Protein AF-A0A2W4UMM1-F1 (afdb_monomer_lite)

Structure (mmC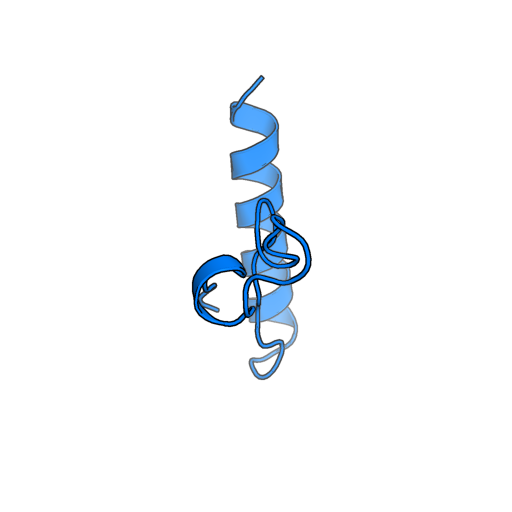IF, N/CA/C/O backbone):
data_AF-A0A2W4UMM1-F1
#
_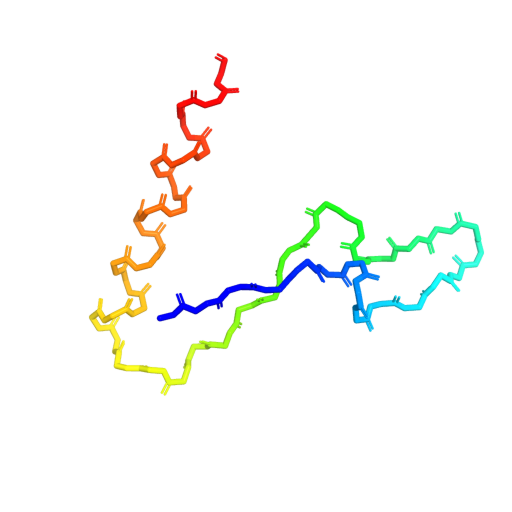entry.id   AF-A0A2W4UMM1-F1
#
loop_
_atom_site.group_PDB
_atom_site.id
_atom_site.type_symbol
_atom_site.label_atom_id
_atom_site.label_alt_id
_atom_site.label_comp_id
_atom_site.label_asym_id
_atom_site.label_entity_id
_atom_site.label_seq_id
_atom_site.pdbx_PDB_ins_code
_atom_site.Cartn_x
_atom_site.Cartn_y
_atom_site.Cartn_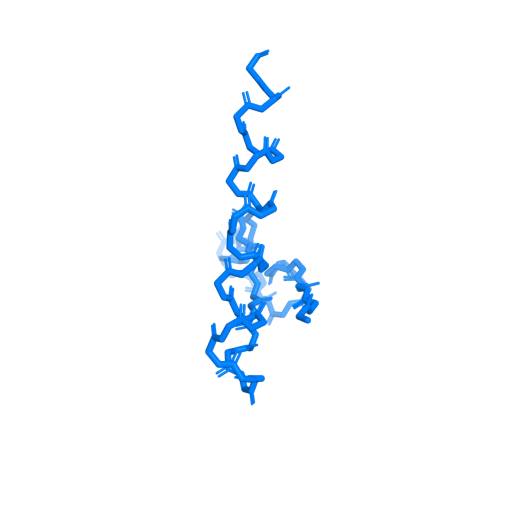z
_atom_site.occupancy
_atom_site.B_iso_or_equiv
_atom_site.auth_seq_id
_atom_site.auth_comp_id
_atom_site.auth_asym_id
_atom_site.auth_atom_id
_atom_site.pdbx_PDB_model_num
ATOM 1 N N . VAL A 1 1 ? -2.094 1.086 10.843 1.00 82.44 1 VAL A N 1
ATOM 2 C CA . VAL A 1 1 ? -1.710 0.627 9.482 1.00 82.44 1 VAL A CA 1
ATOM 3 C C . VAL A 1 1 ? -1.011 1.739 8.709 1.00 82.44 1 VAL A C 1
ATOM 5 O O . VAL A 1 1 ? -1.607 2.796 8.513 1.00 82.44 1 VAL A O 1
ATOM 8 N N . THR A 1 2 ? 0.233 1.507 8.286 1.00 88.38 2 THR A N 1
ATOM 9 C CA . THR A 1 2 ? 1.031 2.393 7.419 1.00 88.38 2 THR A CA 1
ATOM 10 C C . THR A 1 2 ? 1.234 1.748 6.044 1.00 88.38 2 THR A C 1
ATOM 12 O O . THR A 1 2 ? 1.054 0.538 5.885 1.00 88.38 2 THR A O 1
ATOM 15 N N . VAL A 1 3 ? 1.575 2.554 5.036 1.00 92.25 3 VAL A N 1
ATOM 16 C CA . VAL A 1 3 ? 1.853 2.084 3.669 1.00 92.25 3 VAL A CA 1
ATOM 17 C C . VAL A 1 3 ? 3.212 2.580 3.197 1.00 92.25 3 VAL A C 1
ATOM 19 O O . VAL A 1 3 ? 3.657 3.650 3.607 1.00 92.25 3 VAL A O 1
ATOM 22 N N . LEU A 1 4 ? 3.846 1.819 2.304 1.00 94.75 4 LEU A N 1
ATOM 23 C CA . LEU A 1 4 ? 5.087 2.210 1.638 1.00 94.75 4 LEU A CA 1
ATOM 24 C C . LEU A 1 4 ? 4.885 2.236 0.114 1.00 94.75 4 LEU A C 1
ATOM 26 O O . LEU A 1 4 ? 4.266 1.306 -0.420 1.00 94.75 4 LEU A O 1
ATOM 30 N N . PRO A 1 5 ? 5.411 3.242 -0.611 1.00 95.00 5 PRO A N 1
ATOM 31 C CA . PRO A 1 5 ? 5.437 3.218 -2.068 1.00 95.00 5 PRO A CA 1
ATOM 32 C C . PRO A 1 5 ? 6.137 1.961 -2.587 1.00 95.00 5 PRO A C 1
ATOM 34 O O . PRO A 1 5 ? 7.237 1.614 -2.157 1.00 95.00 5 PRO A O 1
ATOM 37 N N . GLY A 1 6 ? 5.508 1.278 -3.540 1.00 95.12 6 GLY A N 1
ATOM 38 C CA . GLY A 1 6 ? 6.056 0.060 -4.127 1.00 95.12 6 GLY A CA 1
ATOM 39 C C . GLY A 1 6 ? 7.391 0.304 -4.827 1.00 95.12 6 GLY A C 1
ATOM 40 O O . GLY A 1 6 ? 8.254 -0.570 -4.810 1.00 95.12 6 GLY A O 1
ATOM 41 N N . SER A 1 7 ? 7.589 1.497 -5.395 1.00 95.88 7 SER A N 1
ATOM 42 C CA . SER A 1 7 ? 8.820 1.896 -6.086 1.00 95.88 7 SER A CA 1
ATOM 43 C C . SER A 1 7 ? 10.057 1.872 -5.188 1.00 95.88 7 SER A C 1
ATOM 45 O O . SER A 1 7 ? 11.156 1.711 -5.706 1.00 95.88 7 SER A O 1
ATOM 47 N N . TYR A 1 8 ? 9.893 1.982 -3.863 1.00 95.25 8 TYR A N 1
ATOM 48 C CA . TYR A 1 8 ? 11.005 1.914 -2.907 1.00 95.25 8 TYR A CA 1
ATOM 49 C C . TYR A 1 8 ? 11.472 0.477 -2.655 1.00 95.25 8 TYR A C 1
ATOM 51 O O . TYR A 1 8 ? 12.603 0.263 -2.233 1.00 95.25 8 TYR A O 1
ATOM 59 N N . LEU A 1 9 ? 10.606 -0.511 -2.898 1.00 94.44 9 LEU A N 1
ATOM 60 C CA . LEU A 1 9 ? 10.894 -1.929 -2.655 1.00 94.44 9 LEU A CA 1
ATOM 61 C C . LEU A 1 9 ? 11.128 -2.727 -3.934 1.00 94.44 9 LEU A C 1
ATOM 63 O O . LEU A 1 9 ? 11.699 -3.814 -3.891 1.00 94.44 9 LEU A O 1
ATOM 67 N N . ALA A 1 10 ? 10.636 -2.235 -5.064 1.00 94.06 10 ALA A N 1
ATOM 68 C CA . ALA A 1 10 ? 10.813 -2.875 -6.349 1.00 94.06 10 ALA A CA 1
ATOM 69 C C . ALA A 1 10 ? 12.093 -2.398 -7.038 1.00 94.06 10 ALA A C 1
ATOM 71 O O . ALA A 1 10 ? 12.459 -1.224 -6.995 1.00 94.06 10 ALA A O 1
ATOM 72 N N . ARG A 1 11 ? 12.744 -3.328 -7.735 1.00 95.62 11 ARG A N 1
ATOM 73 C CA . ARG A 1 11 ? 13.925 -3.056 -8.549 1.00 95.62 11 ARG A CA 1
ATOM 74 C C . ARG A 1 11 ? 13.506 -2.772 -9.988 1.00 95.62 11 ARG A C 1
ATOM 76 O O . ARG A 1 11 ? 12.723 -3.527 -10.560 1.00 95.62 11 ARG A O 1
ATOM 83 N N . THR A 1 12 ? 14.055 -1.712 -10.574 1.00 96.50 12 THR A N 1
ATOM 84 C CA . THR A 1 12 ? 13.880 -1.424 -12.002 1.00 96.50 12 THR A CA 1
ATOM 85 C C . THR A 1 12 ? 14.462 -2.557 -12.845 1.00 96.50 12 THR A C 1
ATOM 87 O O . THR A 1 12 ? 15.599 -2.979 -12.630 1.00 96.50 12 THR A O 1
ATOM 90 N N . PHE A 1 13 ? 13.687 -3.029 -13.817 1.00 95.19 13 PHE A N 1
ATOM 91 C CA . PHE A 1 13 ? 14.084 -4.050 -14.777 1.00 95.19 13 PHE A CA 1
ATOM 92 C C . PHE A 1 13 ? 13.510 -3.721 -16.157 1.00 95.19 13 PHE A C 1
ATOM 94 O O . PHE A 1 13 ? 12.368 -3.281 -16.264 1.00 95.19 13 PHE A O 1
ATOM 101 N N . ALA A 1 14 ? 14.320 -3.894 -17.207 1.00 94.38 14 ALA A N 1
ATOM 102 C CA . ALA A 1 14 ? 13.954 -3.564 -18.590 1.00 94.38 14 ALA A CA 1
ATOM 103 C C . ALA A 1 14 ? 13.344 -2.149 -18.754 1.00 94.38 14 ALA A C 1
ATOM 105 O O . ALA A 1 14 ? 12.369 -1.955 -19.472 1.00 94.38 14 ALA A O 1
ATOM 106 N N . GLY A 1 15 ? 13.897 -1.157 -18.043 1.00 95.56 15 GLY A N 1
ATOM 107 C CA . GLY A 1 15 ? 13.449 0.240 -18.112 1.00 95.56 15 GLY A CA 1
ATOM 108 C C . GLY A 1 15 ? 12.183 0.574 -17.312 1.00 95.56 15 GLY A C 1
ATOM 109 O O . GLY A 1 15 ? 11.762 1.726 -17.321 1.00 95.56 15 GLY A O 1
ATOM 110 N N . SER A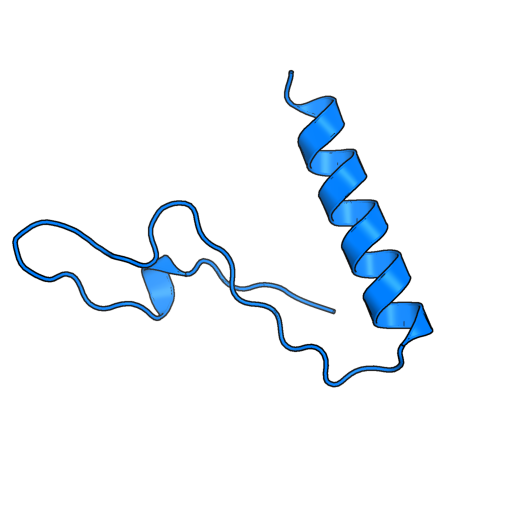 1 16 ? 11.592 -0.382 -16.587 1.00 95.69 16 SER A N 1
ATOM 111 C CA . SER A 1 16 ? 10.381 -0.162 -15.787 1.00 95.69 16 SER A CA 1
ATOM 112 C C . SER A 1 16 ? 10.553 -0.609 -14.337 1.00 95.69 16 SER A C 1
ATOM 114 O O . SER A 1 16 ? 11.227 -1.598 -14.049 1.00 95.69 16 SER A O 1
ATOM 116 N N . ASN A 1 17 ? 9.939 0.118 -13.403 1.00 95.94 17 ASN A N 1
ATOM 117 C CA . ASN A 1 17 ? 9.868 -0.281 -12.002 1.00 95.94 17 ASN A CA 1
ATOM 118 C C . ASN A 1 17 ? 8.476 -0.881 -11.718 1.00 95.94 17 ASN A C 1
ATOM 120 O O . ASN A 1 17 ? 7.480 -0.152 -11.759 1.00 95.94 17 ASN A O 1
ATOM 124 N N . PRO A 1 18 ? 8.371 -2.183 -11.381 1.00 94.94 18 PRO A N 1
ATOM 125 C CA . PRO A 1 18 ? 7.081 -2.817 -11.114 1.00 94.94 18 PRO A CA 1
ATOM 126 C C . PRO A 1 18 ? 6.402 -2.285 -9.840 1.00 94.94 18 PRO A C 1
ATOM 128 O O . PRO A 1 18 ? 5.239 -2.576 -9.594 1.00 94.94 18 PRO A O 1
ATOM 131 N N . GLY A 1 19 ? 7.084 -1.503 -9.013 1.00 95.31 19 GLY A N 1
ATOM 132 C CA . GLY A 1 19 ? 6.510 -0.818 -7.861 1.00 95.31 19 GLY A CA 1
ATOM 133 C C . GLY A 1 19 ? 5.850 0.526 -8.175 1.00 95.31 19 GLY A C 1
ATOM 134 O O . GLY A 1 19 ? 5.163 1.068 -7.309 1.00 95.31 19 GLY A O 1
ATOM 135 N N . THR A 1 20 ? 6.033 1.077 -9.379 1.00 96.12 20 THR A N 1
ATOM 136 C CA . THR A 1 20 ? 5.413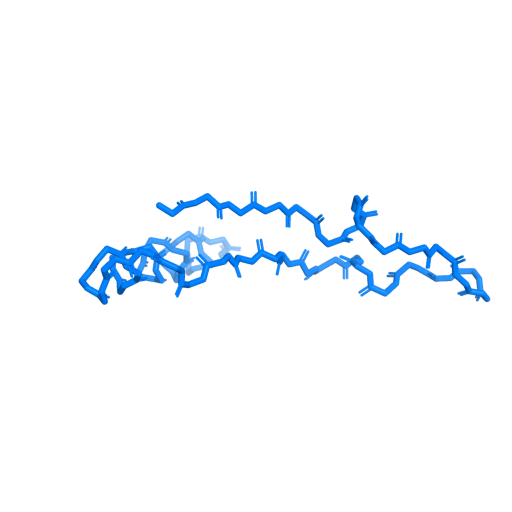 2.350 -9.778 1.00 96.12 20 THR A CA 1
ATOM 137 C C . THR A 1 20 ? 3.888 2.239 -9.769 1.00 96.12 20 THR A C 1
ATOM 139 O O . THR A 1 20 ? 3.323 1.264 -10.259 1.00 96.12 20 THR A O 1
ATOM 142 N N . GLY A 1 21 ? 3.214 3.238 -9.187 1.00 93.94 21 GLY A N 1
ATOM 143 C CA . GLY A 1 21 ? 1.750 3.270 -9.081 1.00 93.94 21 GLY A CA 1
ATOM 144 C C . GLY A 1 21 ? 1.157 2.248 -8.102 1.00 93.94 21 GLY A C 1
ATOM 145 O O . GLY A 1 21 ? -0.055 2.054 -8.088 1.00 93.94 21 GLY A O 1
ATOM 146 N N . ARG A 1 22 ? 1.985 1.584 -7.285 1.00 94.69 22 ARG A N 1
ATOM 147 C CA . ARG A 1 22 ? 1.555 0.588 -6.295 1.00 94.69 22 ARG A CA 1
ATOM 148 C C . ARG A 1 22 ? 1.990 1.000 -4.892 1.00 94.69 22 ARG A C 1
ATOM 150 O O . ARG A 1 22 ? 2.992 1.690 -4.716 1.00 94.69 22 ARG A O 1
ATOM 157 N N . VAL A 1 23 ? 1.260 0.530 -3.885 1.00 94.19 23 VAL A N 1
ATOM 158 C CA . VAL A 1 23 ? 1.626 0.649 -2.466 1.00 94.19 23 VAL A CA 1
ATOM 159 C C . VAL A 1 23 ? 1.663 -0.737 -1.834 1.00 94.19 23 VAL A C 1
ATOM 161 O O . VAL A 1 23 ? 0.882 -1.610 -2.211 1.00 94.19 23 VAL A O 1
ATOM 164 N N . ARG A 1 24 ? 2.570 -0.953 -0.879 1.00 94.44 24 ARG A N 1
ATOM 165 C CA . ARG A 1 24 ? 2.577 -2.153 -0.035 1.00 94.44 24 ARG A CA 1
ATOM 166 C C . ARG A 1 24 ? 2.033 -1.817 1.342 1.00 94.44 24 ARG A C 1
ATOM 168 O O . ARG A 1 24 ? 2.403 -0.807 1.937 1.00 94.44 24 ARG A O 1
ATOM 175 N N . MET A 1 25 ? 1.183 -2.706 1.834 1.00 92.50 25 MET A N 1
ATOM 176 C CA . MET A 1 25 ? 0.576 -2.649 3.154 1.00 92.50 25 MET A CA 1
ATOM 177 C C . MET A 1 25 ? 0.734 -4.015 3.819 1.00 92.50 25 MET A C 1
ATOM 179 O O . MET A 1 25 ? 0.564 -5.041 3.161 1.00 92.50 25 MET A O 1
ATOM 183 N N . ALA A 1 26 ? 1.050 -4.023 5.111 1.00 92.12 26 ALA A N 1
ATOM 184 C CA . ALA A 1 26 ? 1.039 -5.231 5.923 1.00 92.12 26 ALA A CA 1
ATOM 185 C C . ALA A 1 26 ? -0.285 -5.313 6.698 1.00 92.12 26 ALA A C 1
ATOM 187 O O . ALA A 1 26 ? -0.604 -4.411 7.472 1.00 92.12 26 ALA A O 1
ATOM 188 N N . LEU A 1 27 ? -1.036 -6.397 6.496 1.00 92.75 27 LEU A N 1
ATOM 189 C CA . LEU A 1 27 ? -2.288 -6.697 7.203 1.00 92.75 27 LEU A CA 1
ATOM 190 C C . LEU A 1 27 ? -2.008 -7.557 8.441 1.00 92.75 27 LEU A C 1
ATOM 192 O O . LEU A 1 27 ? -2.521 -8.659 8.581 1.00 92.75 27 LEU A O 1
ATOM 196 N N . VAL A 1 28 ? -1.094 -7.077 9.283 1.00 94.25 28 VAL A N 1
ATOM 197 C CA . VAL A 1 28 ? -0.649 -7.772 10.507 1.00 94.25 28 VAL A CA 1
ATOM 198 C C . VAL A 1 28 ? -1.326 -7.241 11.770 1.00 94.25 28 VAL A C 1
ATOM 200 O O . VAL A 1 28 ? -1.168 -7.820 12.837 1.00 94.25 28 VAL A O 1
ATOM 203 N N . ALA A 1 29 ? -2.031 -6.117 11.650 1.00 93.12 29 ALA A N 1
ATOM 204 C CA . ALA A 1 29 ? -2.813 -5.520 12.723 1.00 93.12 29 ALA A CA 1
ATOM 205 C C . ALA A 1 29 ? -4.182 -6.208 12.848 1.00 93.12 29 ALA A C 1
ATOM 207 O O . ALA A 1 29 ? -4.554 -7.024 12.002 1.00 93.12 29 ALA A O 1
ATOM 208 N N . GLU A 1 30 ? -4.955 -5.831 13.865 1.00 95.88 30 GLU A N 1
ATOM 209 C CA . GLU A 1 30 ? -6.310 -6.349 14.046 1.00 95.88 30 GLU A CA 1
ATOM 210 C C . GLU A 1 30 ? -7.211 -6.045 12.841 1.00 95.88 30 GLU A C 1
ATOM 212 O O . GLU A 1 30 ? -7.058 -5.035 12.140 1.00 95.88 30 GLU A O 1
ATOM 217 N N . SER A 1 31 ? -8.194 -6.918 12.607 1.00 95.38 31 SER A N 1
ATOM 218 C CA . SER A 1 31 ? -9.055 -6.834 11.415 1.00 95.38 31 SER A CA 1
ATOM 219 C C . SER A 1 31 ? -9.808 -5.502 11.333 1.00 95.38 31 SER A C 1
ATOM 221 O O . SER A 1 31 ? -9.915 -4.918 10.254 1.00 95.38 31 SER A O 1
ATOM 223 N N . ALA A 1 32 ? -10.275 -4.984 12.474 1.00 96.12 32 ALA A N 1
ATOM 224 C CA . ALA A 1 32 ? -10.961 -3.695 12.550 1.00 96.12 32 ALA A CA 1
ATOM 225 C C . ALA A 1 32 ? -10.041 -2.524 12.156 1.00 96.12 32 ALA A C 1
ATOM 227 O O . ALA A 1 32 ? -10.438 -1.653 11.384 1.00 96.12 32 ALA A O 1
ATOM 228 N N . GLU A 1 33 ? -8.783 -2.529 12.606 1.00 94.38 33 GLU A N 1
ATOM 229 C CA . GLU A 1 33 ? -7.812 -1.490 12.241 1.00 94.38 33 GLU A CA 1
ATOM 230 C C . GLU A 1 33 ? -7.449 -1.539 10.751 1.00 94.38 33 GLU A C 1
ATOM 232 O O . GLU A 1 33 ? -7.251 -0.498 10.112 1.00 94.38 33 GLU A O 1
ATOM 237 N N . CYS A 1 34 ? -7.368 -2.746 10.184 1.00 95.19 34 CYS A N 1
ATOM 238 C CA . CYS A 1 34 ? -7.155 -2.948 8.754 1.00 95.19 34 CYS A CA 1
ATOM 239 C C . CYS A 1 34 ? -8.339 -2.436 7.923 1.00 95.19 34 CYS A C 1
ATOM 241 O O . CYS A 1 34 ? -8.126 -1.783 6.897 1.00 95.19 34 CYS A O 1
ATOM 243 N N . LEU A 1 35 ? -9.571 -2.675 8.381 1.00 95.75 35 LEU A N 1
ATOM 244 C CA . LEU A 1 35 ? -10.788 -2.208 7.720 1.00 95.75 35 LEU A CA 1
ATOM 245 C C . LEU A 1 35 ? -10.868 -0.675 7.692 1.00 95.75 35 LEU A C 1
ATOM 247 O O . LEU A 1 35 ? -11.057 -0.084 6.627 1.00 95.75 35 LEU A O 1
ATOM 251 N N . GLU A 1 36 ? -10.625 -0.023 8.828 1.00 95.69 36 GLU A N 1
ATOM 252 C CA . GLU A 1 36 ? -10.571 1.440 8.914 1.00 95.69 36 GLU A CA 1
ATOM 253 C C . GLU A 1 36 ? -9.512 2.027 7.973 1.00 95.69 36 GLU A C 1
ATOM 255 O O . GLU A 1 36 ? -9.749 3.004 7.256 1.00 95.69 36 GLU A O 1
ATOM 260 N N . ALA A 1 37 ? -8.332 1.405 7.906 1.00 94.50 37 ALA A N 1
ATOM 261 C CA . ALA A 1 37 ? -7.287 1.835 6.986 1.00 94.50 37 ALA A CA 1
ATOM 262 C C . ALA A 1 37 ? -7.716 1.729 5.513 1.00 94.50 37 ALA A C 1
ATOM 264 O O . ALA A 1 37 ? -7.440 2.647 4.734 1.00 94.50 37 ALA A O 1
ATOM 265 N N . ALA A 1 38 ? -8.413 0.655 5.138 1.00 93.88 38 ALA A N 1
ATOM 266 C CA . ALA A 1 38 ? -8.949 0.479 3.791 1.00 93.88 38 ALA A CA 1
ATOM 267 C C . ALA A 1 38 ? -10.003 1.549 3.451 1.00 93.88 38 ALA A C 1
ATOM 269 O O . ALA A 1 38 ? -9.961 2.131 2.363 1.00 93.88 38 ALA A O 1
ATOM 270 N N . HIS A 1 39 ? -10.898 1.874 4.391 1.00 95.69 39 HIS A N 1
ATOM 271 C CA . HIS A 1 39 ? -11.888 2.939 4.214 1.00 95.69 39 HIS A CA 1
ATOM 272 C C . HIS A 1 39 ? -11.243 4.310 3.995 1.00 95.69 39 HIS A C 1
ATOM 274 O O . HIS A 1 39 ? -11.636 5.021 3.066 1.00 95.69 39 HIS A O 1
ATOM 280 N N . ARG A 1 40 ? -10.205 4.660 4.766 1.00 94.75 40 ARG A N 1
ATOM 281 C CA . ARG A 1 40 ? -9.461 5.916 4.561 1.00 94.75 40 ARG A CA 1
ATOM 282 C C . ARG A 1 40 ? -8.819 5.995 3.177 1.00 94.75 40 ARG A C 1
ATOM 284 O O . ARG A 1 40 ? -8.879 7.043 2.539 1.00 94.75 40 ARG A O 1
ATOM 291 N N . ILE A 1 41 ? -8.230 4.897 2.696 1.00 93.50 41 ILE A N 1
ATOM 292 C CA . ILE A 1 41 ? -7.629 4.847 1.354 1.00 93.50 41 ILE A CA 1
ATOM 293 C C . ILE A 1 41 ? -8.696 5.059 0.280 1.00 93.50 41 ILE A C 1
ATOM 295 O O . ILE A 1 41 ? -8.504 5.881 -0.615 1.00 93.50 41 ILE A O 1
ATOM 299 N N . LYS A 1 42 ? -9.842 4.377 0.393 1.00 94.25 42 LYS A N 1
ATOM 300 C CA . LYS A 1 42 ? -10.971 4.557 -0.528 1.00 94.25 42 LYS A CA 1
ATOM 301 C C . LYS A 1 42 ? -11.446 6.011 -0.560 1.00 94.25 42 LYS A C 1
ATOM 303 O O . LYS A 1 42 ? -11.621 6.562 -1.643 1.00 94.25 42 LYS A O 1
ATOM 308 N N . ALA A 1 43 ? -11.636 6.629 0.606 1.00 94.88 43 ALA A N 1
ATOM 309 C CA . ALA A 1 43 ? -12.078 8.018 0.710 1.00 94.88 43 ALA A CA 1
ATOM 310 C C . ALA A 1 43 ? -11.084 8.986 0.046 1.00 94.88 43 ALA A C 1
ATOM 312 O O . ALA A 1 43 ? -11.487 9.843 -0.738 1.00 94.88 43 ALA A O 1
ATOM 313 N N . PHE A 1 44 ? -9.782 8.798 0.286 1.00 92.00 44 PHE A N 1
ATOM 314 C CA . PHE A 1 44 ? -8.734 9.591 -0.357 1.00 92.00 44 PHE A CA 1
ATOM 315 C C . PHE A 1 44 ? -8.739 9.448 -1.886 1.00 92.00 44 PHE A C 1
ATOM 317 O O . PHE A 1 44 ? -8.552 10.433 -2.592 1.00 92.00 44 PHE A O 1
ATOM 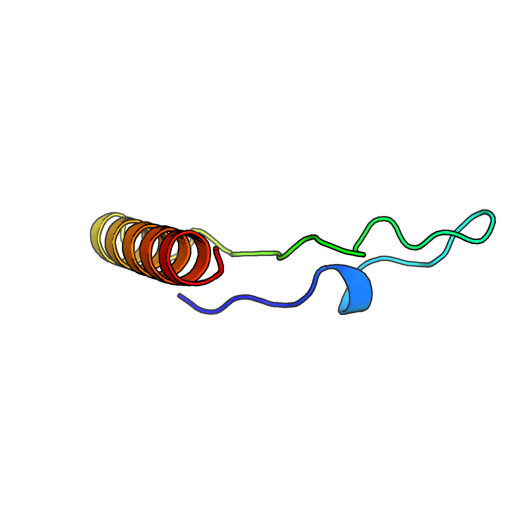324 N N . MET A 1 45 ? -8.966 8.240 -2.411 1.00 91.12 45 MET A N 1
ATOM 325 C CA . MET A 1 45 ? -9.038 8.016 -3.858 1.00 91.12 45 MET A CA 1
ATOM 326 C C . MET A 1 45 ? -10.291 8.634 -4.488 1.00 91.12 45 MET A C 1
ATOM 328 O O . MET A 1 45 ? -10.199 9.194 -5.574 1.00 91.12 45 MET A O 1
ATOM 332 N N . ALA A 1 46 ? -11.440 8.574 -3.810 1.00 91.62 46 ALA A N 1
ATOM 333 C CA . ALA A 1 46 ? -12.689 9.151 -4.309 1.00 91.62 46 ALA A CA 1
ATOM 334 C C . ALA A 1 46 ? -12.640 10.689 -4.404 1.00 91.62 46 ALA A C 1
ATOM 336 O O . ALA A 1 46 ? -13.203 11.268 -5.329 1.00 91.62 46 ALA A O 1
ATOM 337 N N . GLY A 1 47 ? -11.931 11.351 -3.483 1.00 84.44 47 GLY A N 1
ATOM 338 C CA . GLY A 1 47 ? -11.769 12.811 -3.473 1.00 84.44 47 GLY A CA 1
ATOM 339 C C . GLY A 1 47 ? -10.758 13.372 -4.483 1.00 84.44 47 GLY A C 1
ATOM 340 O O . GLY A 1 47 ? -10.556 14.580 -4.508 1.00 84.44 47 GLY A O 1
ATOM 341 N N . ARG A 1 48 ? -10.097 12.527 -5.286 1.00 68.25 48 ARG A N 1
ATOM 342 C CA . ARG A 1 48 ? -9.084 12.927 -6.286 1.00 68.25 48 ARG A CA 1
ATOM 343 C C . ARG A 1 48 ? -9.616 12.945 -7.728 1.00 68.25 48 ARG A C 1
ATOM 345 O O . ARG A 1 48 ? -8.812 12.823 -8.652 1.00 68.25 48 ARG A O 1
ATOM 352 N N . THR A 1 49 ? -10.936 13.047 -7.896 1.00 48.75 49 THR A N 1
ATOM 353 C CA . THR A 1 49 ? -11.592 13.144 -9.213 1.00 48.75 49 THR A CA 1
ATOM 354 C C . THR A 1 49 ? -11.466 14.551 -9.779 1.00 48.75 49 THR A C 1
ATOM 356 O O . THR A 1 49 ? -11.642 15.504 -8.988 1.00 48.75 49 THR A O 1
#

Sequence (49 aa):
VTVLPGSYLARTFAGSNPGTGRVRMALVAESAECLEAAHRIKAFMAGRT

Radius of gyration: 13.33 Å; chains: 1; bounding box: 27×21×33 Å

Foldseek 3Di:
DDKDQQQVVFDDDPNDTPSPPHIDDDPPDDPVVVVVVVVVVVVVVVVPD

pLDDT: mean 92.47, std 7.74, range [48.75, 96.5]

Secondary structure (DSSP, 8-state):
--EEEGGGTSPPBTTB-TTTT-EEE---S-HHHHHHHHHHHHHHHHTT-